Protein AF-A0ABD0MRU4-F1 (afdb_monomer)

Secondary structure (DSSP, 8-state):
---TT--S-S----S-TTHHHHS--HHHHTT-S-EEEESS-GGG-SSHHHHHHHTSGGGEEEE-HHHIIIIIHHHHHHHHHHHHHH--STT-EEEEEEEE--SEEETTTEEE-SEEEEEEEEE-TTSPEEE-

Foldseek 3Di:
DPPVPPDPDLPDPPDDPCVVQVFPDPVLCVVQQFDFQFQPDLLPDPDPVSSSVSPHRVGTATHHPCCRVPVVVVVSVVVSVCCVVFAPDPPFKDKGKDFAFDDDGRVVRGTHGPDIDMKMWGAGPVRDIDID

Organism: Cirrhinus mrigala (NCBI:txid683832)

Sequence (132 aa):
LDDNNGSPSMKFETDVKILGNCQALNEDYVKSDHDKGHLEPVFQANSQGCANATFTLTNAAPQNPSFNRGKWRDLEKEIADKLSDQCKLPNKAYIVTGVVPGTKNLNNRVNVPSHFWTAYCCLDNSNNFLFS

Structure (mmCIF, N/CA/C/O backbone):
data_AF-A0ABD0MRU4-F1
#
_entry.id   AF-A0ABD0MRU4-F1
#
loop_
_atom_site.group_PDB
_atom_site.id
_atom_site.type_symbol
_atom_site.label_atom_id
_atom_site.label_alt_id
_atom_site.label_comp_id
_atom_site.label_asym_id
_atom_site.label_entity_id
_atom_site.label_seq_id
_atom_site.pdbx_PDB_ins_code
_atom_site.Cartn_x
_atom_site.Cartn_y
_atom_site.Cartn_z
_atom_site.occupancy
_atom_site.B_iso_or_equiv
_atom_site.auth_seq_id
_atom_site.auth_comp_id
_atom_site.auth_asym_id
_atom_site.auth_atom_id
_atom_site.pdbx_PDB_model_num
ATOM 1 N N . LEU A 1 1 ? 15.761 1.378 2.700 1.00 37.12 1 LEU A N 1
ATOM 2 C CA . LEU A 1 1 ? 14.681 2.021 1.918 1.00 37.12 1 LEU A CA 1
ATOM 3 C C . LEU A 1 1 ? 13.339 1.691 2.553 1.00 37.12 1 LEU A C 1
ATOM 5 O O . LEU A 1 1 ? 12.585 2.619 2.790 1.00 37.12 1 LEU A O 1
ATOM 9 N N . ASP A 1 2 ? 13.159 0.455 3.029 1.00 32.94 2 ASP A N 1
ATOM 10 C CA . ASP A 1 2 ? 12.314 0.162 4.198 1.00 32.94 2 ASP A CA 1
ATOM 11 C C . ASP A 1 2 ? 13.042 0.593 5.476 1.00 32.94 2 ASP A C 1
ATOM 13 O O . ASP A 1 2 ? 13.646 -0.212 6.188 1.00 32.94 2 ASP A O 1
ATOM 17 N N . ASP A 1 3 ? 13.111 1.898 5.717 1.00 35.66 3 ASP A N 1
ATOM 18 C CA . ASP A 1 3 ? 13.499 2.371 7.038 1.00 35.66 3 ASP A CA 1
ATOM 19 C C . ASP A 1 3 ? 12.294 2.209 7.971 1.00 35.66 3 ASP A C 1
ATOM 21 O O . ASP A 1 3 ? 11.371 3.020 7.963 1.00 35.66 3 ASP A O 1
ATOM 25 N N . ASN A 1 4 ? 12.302 1.154 8.790 1.00 39.78 4 ASN A N 1
ATOM 26 C CA . ASN A 1 4 ? 11.334 0.984 9.882 1.00 39.78 4 ASN A CA 1
ATOM 27 C C . ASN A 1 4 ? 11.425 2.114 10.934 1.00 39.78 4 ASN A C 1
ATOM 29 O O . ASN A 1 4 ? 10.573 2.188 11.816 1.00 39.78 4 ASN A O 1
ATOM 33 N N . ASN A 1 5 ? 12.449 2.972 10.845 1.00 38.12 5 ASN A N 1
ATOM 34 C CA . ASN A 1 5 ? 12.673 4.184 11.630 1.00 38.12 5 ASN A CA 1
ATOM 35 C C . ASN A 1 5 ? 12.609 5.468 10.779 1.00 38.12 5 ASN A C 1
ATOM 37 O O . ASN A 1 5 ? 13.058 6.523 11.241 1.00 38.12 5 ASN A O 1
ATOM 41 N N . GLY A 1 6 ? 12.027 5.410 9.572 1.00 38.84 6 GLY A N 1
ATOM 42 C CA . GLY A 1 6 ? 11.770 6.595 8.759 1.00 38.84 6 GLY A CA 1
ATOM 43 C C . GLY A 1 6 ? 11.000 7.613 9.598 1.00 38.84 6 GLY A C 1
ATOM 44 O O . GLY A 1 6 ? 9.939 7.290 10.124 1.00 38.84 6 GLY A O 1
ATOM 45 N N . SER A 1 7 ? 11.615 8.787 9.790 1.00 34.97 7 SER A N 1
ATOM 46 C CA . SER A 1 7 ? 11.259 9.880 10.712 1.00 34.97 7 SER A CA 1
ATOM 47 C C . SER A 1 7 ? 9.790 9.900 11.203 1.00 34.97 7 SER A C 1
ATOM 49 O O . SER A 1 7 ? 8.891 9.808 10.370 1.00 34.97 7 SER A O 1
ATOM 51 N N . PRO A 1 8 ? 9.505 10.160 12.504 1.00 41.47 8 PRO A N 1
ATOM 52 C CA . PRO A 1 8 ? 8.169 10.080 13.133 1.00 41.47 8 PRO A CA 1
ATOM 53 C C . PRO A 1 8 ? 7.050 10.962 12.555 1.00 41.47 8 PRO A C 1
ATOM 55 O O . PRO A 1 8 ? 5.969 11.043 13.134 1.00 41.47 8 PRO A O 1
ATOM 58 N N . SER A 1 9 ? 7.283 11.674 11.463 1.00 40.81 9 SER A N 1
ATOM 59 C CA . SER A 1 9 ? 6.370 12.664 10.924 1.00 40.81 9 SER A CA 1
ATOM 60 C C . SER A 1 9 ? 6.079 12.382 9.457 1.00 40.81 9 SER A C 1
ATOM 62 O O . SER A 1 9 ? 6.572 13.051 8.550 1.00 40.81 9 SER A O 1
ATOM 64 N N . MET A 1 10 ? 5.121 11.479 9.232 1.00 46.22 10 MET A N 1
ATOM 65 C CA . MET A 1 10 ? 4.090 11.808 8.247 1.00 46.22 10 MET A CA 1
ATOM 66 C C . MET A 1 10 ? 3.620 13.222 8.607 1.00 46.22 10 MET A C 1
ATOM 68 O O . MET A 1 10 ? 3.154 13.410 9.732 1.00 46.22 10 MET A O 1
ATOM 72 N N . LYS A 1 11 ? 3.938 14.211 7.756 1.00 40.47 11 LYS A N 1
ATOM 73 C CA . LYS A 1 11 ? 3.944 15.649 8.091 1.00 40.47 11 LYS A CA 1
ATOM 74 C C . LYS A 1 11 ? 2.825 16.031 9.063 1.00 40.47 11 LYS A C 1
ATOM 76 O O . LYS A 1 11 ? 1.665 15.713 8.821 1.00 40.47 11 LYS A O 1
ATOM 81 N N . PHE A 1 12 ? 3.177 16.765 10.121 1.00 42.31 12 PHE A N 1
ATOM 82 C CA . PHE A 1 12 ? 2.177 17.427 10.950 1.00 42.31 12 PHE A CA 1
ATOM 83 C C . P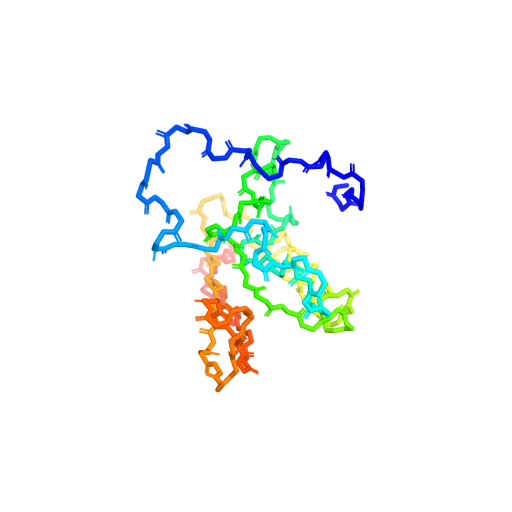HE A 1 12 ? 1.350 18.368 10.075 1.00 42.31 12 PHE A C 1
ATOM 85 O O . PHE A 1 12 ? 1.883 19.223 9.368 1.00 42.31 12 PHE A O 1
ATOM 92 N N . GLU A 1 13 ? 0.041 18.174 10.120 1.00 52.16 13 GLU A N 1
ATOM 93 C CA . GLU A 1 13 ? -0.948 18.906 9.345 1.00 52.16 13 GLU A CA 1
ATOM 94 C C . GLU A 1 13 ? -1.256 20.252 10.016 1.00 52.16 13 GLU A C 1
ATOM 96 O O . GLU A 1 13 ? -2.363 20.502 10.479 1.00 52.16 13 GLU A O 1
ATOM 101 N N . THR A 1 14 ? -0.259 21.130 10.146 1.00 44.44 14 THR A N 1
ATOM 102 C CA . THR A 1 14 ? -0.488 22.451 10.758 1.00 44.44 14 THR A CA 1
ATOM 103 C C . THR A 1 14 ? -1.141 23.450 9.803 1.00 44.44 14 THR A C 1
ATOM 105 O O . THR A 1 14 ? -1.666 24.459 10.266 1.00 44.44 14 THR A O 1
ATOM 108 N N . ASP A 1 15 ? -1.190 23.160 8.497 1.00 46.84 15 ASP A N 1
ATOM 109 C CA . ASP A 1 15 ? -1.469 24.196 7.492 1.00 46.84 15 ASP A CA 1
ATOM 110 C C . ASP A 1 15 ? -2.796 24.050 6.731 1.00 46.84 15 ASP A C 1
ATOM 112 O O . ASP A 1 15 ? -3.097 24.888 5.882 1.00 46.84 15 ASP A O 1
ATOM 116 N N . VAL A 1 16 ? -3.655 23.066 7.038 1.00 48.31 16 VAL A N 1
ATOM 117 C CA . VAL A 1 16 ? -4.982 22.991 6.395 1.00 48.31 16 VAL A CA 1
ATOM 118 C C . VAL A 1 16 ? -6.076 22.562 7.374 1.00 48.31 16 VAL A C 1
ATOM 120 O O . VAL A 1 16 ? -6.299 21.383 7.619 1.00 48.31 16 VAL A O 1
ATOM 123 N N . LYS A 1 17 ? -6.843 23.540 7.871 1.00 50.56 17 LYS A N 1
ATOM 124 C CA . LYS A 1 17 ? -7.958 23.362 8.830 1.00 50.56 17 LYS A CA 1
ATOM 125 C C . LYS A 1 17 ? -9.045 22.346 8.430 1.00 50.56 17 LYS A C 1
ATOM 127 O O . LYS A 1 17 ? -9.866 22.002 9.272 1.00 50.56 17 LYS A O 1
ATOM 132 N N . ILE A 1 18 ? -9.110 21.928 7.165 1.00 59.53 18 ILE A N 1
ATOM 133 C CA . ILE A 1 18 ? -10.190 21.085 6.618 1.00 59.53 18 ILE A CA 1
ATOM 134 C C . ILE A 1 18 ? -9.716 19.658 6.319 1.00 59.53 18 ILE A C 1
ATOM 136 O O . ILE A 1 18 ? -10.552 18.760 6.234 1.00 59.53 18 ILE A O 1
ATOM 140 N N . LEU A 1 19 ? -8.405 19.427 6.182 1.00 58.50 19 LEU A N 1
ATOM 141 C CA . LEU A 1 19 ? -7.891 18.163 5.660 1.00 58.50 19 LEU A CA 1
ATOM 142 C C . LEU A 1 19 ? -8.335 16.970 6.504 1.00 58.50 19 LEU A C 1
ATOM 144 O O . LEU A 1 19 ? -8.946 16.059 5.950 1.00 58.50 19 LEU A O 1
ATOM 148 N N . GLY A 1 20 ? -8.172 17.031 7.826 1.00 63.94 20 GLY A N 1
ATOM 149 C CA . GLY A 1 20 ? -8.629 15.970 8.715 1.00 63.94 20 GLY A CA 1
ATOM 150 C C . GLY A 1 20 ? -10.061 15.492 8.456 1.00 63.94 20 GLY A C 1
ATOM 151 O O . GLY A 1 20 ? -10.303 14.301 8.516 1.00 63.94 20 GLY A O 1
ATOM 152 N N . ASN A 1 21 ? -11.029 16.338 8.089 1.00 70.81 21 ASN A N 1
ATOM 153 C CA . ASN A 1 21 ? -12.407 15.868 7.853 1.00 70.81 21 ASN A CA 1
ATOM 154 C C . ASN A 1 21 ? -12.562 14.958 6.624 1.00 70.81 21 ASN A C 1
ATOM 156 O O . ASN A 1 21 ? -13.511 14.179 6.570 1.00 70.81 21 ASN A O 1
ATOM 160 N N . CYS A 1 22 ? -11.659 15.071 5.652 1.00 80.75 22 CYS A N 1
ATOM 161 C CA . CYS A 1 22 ? -11.724 14.355 4.380 1.00 80.75 22 CYS A CA 1
ATOM 162 C C . CYS A 1 22 ? -10.574 13.353 4.197 1.00 80.75 22 CYS A C 1
ATOM 164 O O . CYS A 1 22 ? -10.525 12.687 3.165 1.00 80.75 22 CYS A O 1
ATOM 166 N N . GLN A 1 23 ? -9.655 13.242 5.162 1.00 84.44 23 GLN A N 1
ATOM 167 C CA . GLN A 1 23 ? -8.551 12.288 5.126 1.00 84.44 23 GLN A CA 1
ATOM 168 C C . GLN A 1 23 ? -8.215 11.720 6.504 1.00 84.44 23 GLN A C 1
ATOM 170 O O . GLN A 1 23 ? -8.614 12.256 7.535 1.00 84.44 23 GLN A O 1
ATOM 175 N N . ALA A 1 24 ? -7.453 10.629 6.518 1.00 87.75 24 ALA A N 1
ATOM 176 C CA . ALA A 1 24 ? -6.969 10.047 7.757 1.00 87.75 24 ALA A CA 1
ATOM 177 C C . ALA A 1 24 ? -5.881 10.913 8.406 1.00 87.75 24 ALA A C 1
ATOM 179 O O . ALA A 1 24 ? -5.038 11.491 7.718 1.00 87.75 24 ALA A O 1
ATOM 180 N N . LEU A 1 25 ? -5.858 10.918 9.737 1.00 87.06 25 LEU A N 1
ATOM 181 C CA . LEU A 1 25 ? -4.818 11.537 10.554 1.00 87.06 25 LEU A CA 1
ATOM 182 C C . LEU A 1 25 ? -3.992 10.489 11.303 1.00 87.06 25 LEU A C 1
ATOM 184 O O . LEU A 1 25 ? -4.379 9.326 11.423 1.00 87.06 25 LEU A O 1
ATOM 188 N N . ASN A 1 26 ? -2.838 10.890 11.840 1.00 84.88 26 ASN A N 1
ATOM 189 C CA . ASN A 1 26 ? -2.003 9.984 12.635 1.00 84.88 26 ASN A CA 1
ATOM 190 C C . ASN A 1 26 ? -2.760 9.450 13.856 1.00 84.88 26 ASN A C 1
ATOM 192 O O . ASN A 1 26 ? -2.635 8.274 14.198 1.00 84.88 26 ASN A O 1
ATOM 196 N N . GLU A 1 27 ? -3.566 10.308 14.475 1.00 85.69 27 GLU A N 1
ATOM 197 C CA . GLU A 1 27 ? -4.392 10.023 15.642 1.00 85.69 27 GLU A CA 1
ATOM 198 C C . GLU A 1 27 ? -5.421 8.919 15.364 1.00 85.69 27 GLU A C 1
ATOM 200 O O . GLU A 1 27 ? -5.749 8.155 16.271 1.00 85.69 27 GLU A O 1
ATOM 205 N N . ASP A 1 28 ? -5.870 8.763 14.113 1.00 87.94 28 ASP A N 1
ATOM 206 C CA 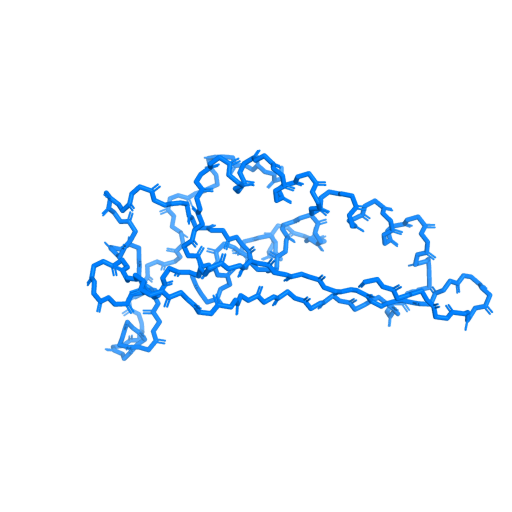. ASP A 1 28 ? -6.807 7.705 13.718 1.00 87.94 28 ASP A CA 1
ATOM 207 C C . ASP A 1 28 ? -6.180 6.302 13.800 1.00 87.94 28 ASP A C 1
ATOM 209 O O . ASP A 1 28 ? -6.889 5.314 13.987 1.00 87.94 28 ASP A O 1
ATOM 213 N N . TYR A 1 29 ? -4.850 6.209 13.712 1.00 90.31 29 TYR A N 1
ATOM 214 C CA . TYR A 1 29 ? -4.104 4.948 1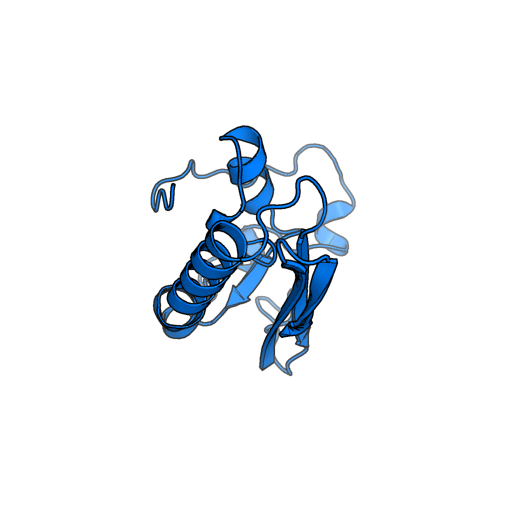3.768 1.00 90.31 29 TYR A CA 1
ATOM 215 C C . TYR A 1 29 ? -3.540 4.635 15.159 1.00 90.31 29 TYR A C 1
ATOM 217 O O . TYR A 1 29 ? -3.105 3.506 15.412 1.00 90.31 29 TYR A O 1
ATOM 225 N N . VAL A 1 30 ? -3.529 5.601 16.082 1.00 87.31 30 VAL A N 1
ATOM 226 C CA . VAL A 1 30 ? -3.002 5.395 17.438 1.00 87.31 30 VAL A CA 1
ATOM 227 C C . VAL A 1 30 ? -3.820 4.310 18.145 1.00 87.31 30 VAL A C 1
ATOM 229 O O . VAL A 1 30 ? -5.032 4.432 18.287 1.00 87.31 30 VAL A O 1
ATOM 232 N N . LYS A 1 31 ? -3.143 3.248 18.610 1.00 88.44 31 LYS A N 1
ATOM 233 C CA . LYS A 1 31 ? -3.748 2.069 19.272 1.00 88.44 31 LYS A CA 1
ATOM 234 C C . LYS A 1 31 ? -4.759 1.294 18.408 1.00 88.44 31 LYS A C 1
ATOM 236 O O . LYS A 1 31 ? -5.527 0.505 18.946 1.00 88.44 31 LYS A O 1
ATOM 241 N N . SER A 1 32 ? -4.740 1.488 17.090 1.00 87.62 32 SER A N 1
ATOM 242 C CA . SER A 1 32 ? -5.718 0.908 16.162 1.00 87.62 32 SER A CA 1
ATOM 243 C C . SER A 1 32 ? -5.482 -0.551 15.781 1.00 87.62 32 SER A C 1
ATOM 245 O O . SER A 1 32 ? -6.265 -1.058 15.000 1.00 87.62 32 SER A O 1
ATOM 247 N N . ASP A 1 33 ? -4.399 -1.177 16.256 1.00 93.25 33 ASP A N 1
ATOM 248 C CA . ASP A 1 33 ? -3.883 -2.496 15.837 1.00 93.25 33 ASP A CA 1
ATOM 249 C C . ASP A 1 33 ? -3.581 -2.679 14.331 1.00 93.25 33 ASP A C 1
ATOM 251 O O . ASP A 1 33 ? -3.148 -3.756 13.919 1.00 93.25 33 ASP A O 1
ATOM 255 N N . HIS A 1 34 ? -3.694 -1.610 13.534 1.00 94.88 34 HIS A N 1
ATOM 256 C CA . HIS A 1 34 ? -3.422 -1.596 12.098 1.00 94.88 34 HIS A CA 1
ATOM 257 C C . HIS A 1 34 ? -2.145 -0.823 11.757 1.00 94.88 34 HIS A C 1
ATOM 259 O O . HIS A 1 34 ? -1.819 0.201 12.364 1.00 94.88 34 HIS A O 1
ATOM 265 N N . ASP A 1 35 ? -1.456 -1.298 10.723 1.00 94.19 35 ASP A N 1
ATOM 266 C CA . ASP A 1 35 ? -0.394 -0.551 10.062 1.00 94.19 35 ASP A CA 1
ATOM 267 C C . ASP A 1 35 ? -0.982 0.446 9.050 1.00 94.19 35 ASP A C 1
ATOM 269 O O . ASP A 1 35 ? -2.117 0.311 8.581 1.00 94.19 35 ASP A O 1
ATOM 273 N N . LYS A 1 36 ? -0.166 1.435 8.679 1.00 92.25 36 LYS A N 1
ATOM 274 C CA . LYS A 1 36 ? -0.411 2.356 7.563 1.00 92.25 36 LYS A CA 1
ATOM 275 C C . LYS A 1 36 ? 0.086 1.689 6.277 1.00 92.25 36 LYS A C 1
ATOM 277 O O . LYS A 1 36 ? 1.217 1.926 5.868 1.00 92.25 36 LYS A O 1
ATOM 282 N N . GLY A 1 37 ? -0.717 0.796 5.702 1.00 91.75 37 GLY A N 1
ATOM 283 C CA . GLY A 1 37 ? -0.342 0.063 4.490 1.00 91.75 37 GLY A CA 1
ATOM 284 C C . GLY A 1 37 ? -0.302 0.998 3.285 1.00 91.75 37 GLY A C 1
ATOM 285 O O . GLY A 1 37 ? -1.311 1.640 2.988 1.00 91.75 37 GLY A O 1
ATOM 286 N N . HIS A 1 38 ? 0.850 1.098 2.620 1.00 89.44 38 HIS A N 1
ATOM 287 C CA . HIS A 1 38 ? 1.044 1.998 1.482 1.00 89.44 38 HIS A CA 1
ATOM 288 C C . HIS A 1 38 ? 0.281 1.518 0.237 1.00 89.44 38 HIS A C 1
ATOM 290 O O . HIS A 1 38 ? 0.164 0.318 -0.008 1.00 89.44 38 HIS A O 1
ATOM 296 N N . LEU A 1 39 ? -0.232 2.468 -0.551 1.00 88.75 39 LEU A N 1
ATOM 297 C CA . LEU A 1 39 ? -0.854 2.206 -1.852 1.00 88.75 39 LEU A CA 1
ATOM 298 C C . LEU A 1 39 ? 0.176 2.325 -2.981 1.00 88.75 39 LEU A C 1
ATOM 300 O O . LEU A 1 39 ? 0.341 1.388 -3.756 1.00 88.75 39 LEU A O 1
ATOM 304 N N . GLU A 1 40 ? 0.907 3.437 -3.046 1.00 85.31 40 GLU A N 1
ATOM 305 C CA . GLU A 1 40 ? 2.121 3.538 -3.863 1.00 85.31 40 GLU A CA 1
ATOM 306 C C . GLU A 1 40 ? 3.292 2.873 -3.117 1.00 85.31 40 GLU A C 1
ATOM 308 O O . GLU A 1 40 ? 3.689 3.387 -2.061 1.00 85.31 40 GLU A O 1
ATOM 313 N N . PRO A 1 41 ? 3.850 1.756 -3.624 1.00 75.31 41 PRO A N 1
ATOM 314 C CA . PRO A 1 41 ? 4.905 1.023 -2.936 1.00 75.31 41 PRO A CA 1
ATOM 315 C C . PRO A 1 41 ? 6.214 1.810 -2.895 1.00 75.31 41 PRO A C 1
ATOM 317 O O . PRO A 1 41 ? 6.681 2.331 -3.909 1.00 75.31 41 PRO A O 1
ATOM 320 N N . VAL A 1 42 ? 6.897 1.802 -1.748 1.00 76.06 42 VAL A N 1
ATOM 321 C CA . VAL A 1 42 ? 8.202 2.476 -1.597 1.00 76.06 42 VAL A CA 1
ATOM 322 C C . VAL A 1 42 ? 9.275 1.907 -2.537 1.00 76.06 42 VAL A C 1
ATOM 324 O O . VAL A 1 42 ? 10.188 2.625 -2.936 1.00 76.06 42 VAL A O 1
ATOM 327 N N . PHE A 1 43 ? 9.149 0.640 -2.949 1.00 78.50 43 PHE A N 1
ATOM 328 C CA . PHE A 1 43 ? 10.070 -0.006 -3.890 1.00 78.50 43 PHE A CA 1
ATOM 329 C C . PHE A 1 43 ? 10.088 0.645 -5.283 1.00 78.50 43 PHE A C 1
ATOM 331 O O . PHE A 1 43 ? 11.056 0.454 -6.014 1.00 78.50 43 PHE A O 1
ATOM 338 N N . GLN A 1 44 ? 9.071 1.440 -5.634 1.00 77.75 44 GLN A N 1
ATOM 339 C CA . GLN A 1 44 ? 9.027 2.207 -6.886 1.00 77.75 44 GLN A CA 1
ATOM 340 C C . GLN A 1 44 ? 9.672 3.601 -6.763 1.00 77.75 44 GLN A C 1
ATOM 342 O O . GLN A 1 44 ? 9.825 4.318 -7.755 1.00 77.75 44 GLN A O 1
ATOM 347 N N . ALA A 1 45 ? 10.078 4.017 -5.559 1.00 80.56 45 ALA A N 1
ATOM 348 C CA . ALA A 1 45 ? 10.664 5.331 -5.342 1.00 80.56 45 ALA A CA 1
ATOM 349 C C . ALA A 1 45 ? 12.086 5.429 -5.918 1.00 80.56 45 ALA A C 1
ATOM 351 O O . ALA A 1 45 ? 13.016 4.758 -5.477 1.00 80.56 45 ALA A O 1
ATOM 352 N N . ASN A 1 46 ? 12.283 6.359 -6.854 1.00 81.50 46 ASN A N 1
ATOM 353 C CA . ASN A 1 46 ? 13.578 6.609 -7.501 1.00 81.50 46 ASN A CA 1
ATOM 354 C C . ASN A 1 46 ? 14.481 7.611 -6.750 1.00 81.50 46 ASN A C 1
ATOM 356 O O . ASN A 1 46 ? 15.589 7.914 -7.190 1.00 81.50 46 ASN A O 1
ATOM 360 N N . SER A 1 47 ? 13.998 8.173 -5.641 1.00 81.50 47 SER A N 1
ATOM 361 C CA . SER A 1 47 ? 14.709 9.155 -4.824 1.00 81.50 47 SER A CA 1
ATOM 362 C C . SER A 1 47 ? 14.158 9.166 -3.400 1.00 81.50 47 SER A C 1
ATOM 364 O O . SER A 1 47 ? 13.026 8.746 -3.159 1.00 81.50 47 SER A O 1
ATOM 366 N N . GLN A 1 48 ? 14.918 9.724 -2.453 1.00 78.19 48 GLN A N 1
ATOM 367 C CA . GLN A 1 48 ? 14.435 9.898 -1.079 1.00 78.19 48 GLN A CA 1
ATOM 368 C C . GLN A 1 48 ? 13.198 10.807 -1.010 1.00 78.19 48 GLN A C 1
ATOM 370 O O . GLN A 1 48 ? 12.327 10.592 -0.175 1.00 78.19 48 GLN A O 1
ATOM 375 N N . GLY A 1 49 ? 13.094 11.807 -1.892 1.00 77.44 49 GLY A N 1
ATOM 376 C CA . GLY A 1 49 ? 11.913 12.669 -1.975 1.00 77.44 49 GLY A CA 1
ATOM 377 C C . GLY A 1 49 ? 10.663 11.895 -2.396 1.00 77.44 49 GLY A C 1
ATOM 378 O O . GLY A 1 49 ? 9.614 12.055 -1.777 1.00 77.44 49 GLY A O 1
ATOM 379 N N . CYS A 1 50 ? 10.795 11.012 -3.391 1.00 79.19 50 CYS A N 1
ATOM 380 C CA . CYS A 1 50 ? 9.719 10.115 -3.813 1.00 79.19 50 CYS A CA 1
ATOM 381 C C . CYS A 1 50 ? 9.350 9.123 -2.710 1.00 79.19 50 CYS A C 1
ATOM 383 O O . CYS A 1 50 ? 8.169 8.966 -2.428 1.00 79.19 50 CYS A O 1
ATOM 385 N N . ALA A 1 51 ? 10.339 8.535 -2.029 1.00 81.00 51 ALA A N 1
ATOM 386 C CA . ALA A 1 51 ? 10.087 7.641 -0.903 1.00 81.00 51 ALA A CA 1
ATOM 387 C C . ALA A 1 51 ? 9.324 8.376 0.205 1.00 81.00 51 ALA A C 1
ATOM 389 O O . ALA A 1 51 ? 8.275 7.927 0.634 1.00 81.00 51 ALA A O 1
ATOM 390 N N . ASN A 1 52 ? 9.766 9.571 0.604 1.00 78.62 52 ASN A N 1
ATOM 391 C CA . ASN A 1 52 ? 9.077 10.371 1.621 1.00 78.62 52 ASN A CA 1
ATOM 392 C C . ASN A 1 52 ? 7.615 10.684 1.251 1.00 78.62 52 ASN A C 1
ATOM 394 O O . ASN A 1 52 ? 6.774 10.784 2.142 1.00 78.62 52 ASN A O 1
ATOM 398 N N . ALA A 1 53 ? 7.301 10.837 -0.039 1.00 78.69 53 ALA A N 1
ATOM 399 C CA . ALA A 1 53 ? 5.936 11.074 -0.500 1.00 78.69 53 ALA A CA 1
ATOM 400 C C . ALA A 1 53 ? 5.021 9.844 -0.333 1.00 78.69 53 ALA A C 1
ATOM 402 O O . ALA A 1 53 ? 3.822 10.021 -0.094 1.00 78.69 53 ALA A O 1
ATOM 403 N N . THR A 1 54 ? 5.562 8.617 -0.390 1.00 82.44 54 THR A N 1
ATOM 404 C CA . THR A 1 54 ? 4.764 7.394 -0.188 1.00 82.44 54 THR A CA 1
ATOM 405 C C . THR A 1 54 ? 4.305 7.235 1.261 1.00 82.44 54 THR A C 1
ATOM 407 O O . THR A 1 54 ? 3.260 6.638 1.502 1.00 82.44 54 THR A O 1
ATOM 410 N N . PHE A 1 55 ? 5.010 7.844 2.219 1.00 82.00 55 PHE A N 1
ATOM 411 C CA . PHE A 1 55 ? 4.647 7.870 3.642 1.00 82.00 55 PHE A CA 1
ATOM 412 C C . PHE A 1 55 ? 3.611 8.962 3.982 1.00 82.00 55 PHE A C 1
ATOM 414 O O . PHE A 1 55 ? 3.619 9.518 5.076 1.00 82.00 55 PHE A O 1
ATOM 421 N N . THR A 1 56 ? 2.731 9.342 3.055 1.00 84.31 56 THR A N 1
ATOM 422 C CA . THR A 1 56 ? 1.606 10.251 3.341 1.00 84.31 56 THR A CA 1
ATOM 423 C C . THR A 1 56 ? 0.333 9.449 3.610 1.00 84.31 56 THR A C 1
ATOM 425 O O . THR A 1 56 ? 0.122 8.400 3.010 1.00 84.31 56 THR A O 1
ATOM 428 N N . LEU A 1 57 ? -0.562 9.936 4.482 1.00 86.75 57 LEU A N 1
ATOM 429 C CA . LEU A 1 57 ? -1.836 9.244 4.761 1.00 86.75 57 LEU A CA 1
ATOM 430 C C . LEU A 1 57 ? -2.823 9.285 3.594 1.00 86.75 57 LEU A C 1
ATOM 432 O O . LEU A 1 57 ? -3.684 8.418 3.502 1.00 86.75 57 LEU A O 1
ATOM 436 N N . THR A 1 58 ? -2.653 10.221 2.660 1.00 87.44 58 THR A N 1
ATOM 437 C CA . THR A 1 58 ? -3.330 10.190 1.356 1.00 87.44 58 THR A CA 1
ATOM 438 C C . THR A 1 58 ? -2.930 8.987 0.501 1.00 87.44 58 THR A C 1
ATOM 440 O O . THR A 1 58 ? -3.652 8.642 -0.427 1.00 87.44 58 THR A O 1
ATOM 443 N N . ASN A 1 59 ? -1.788 8.361 0.801 1.00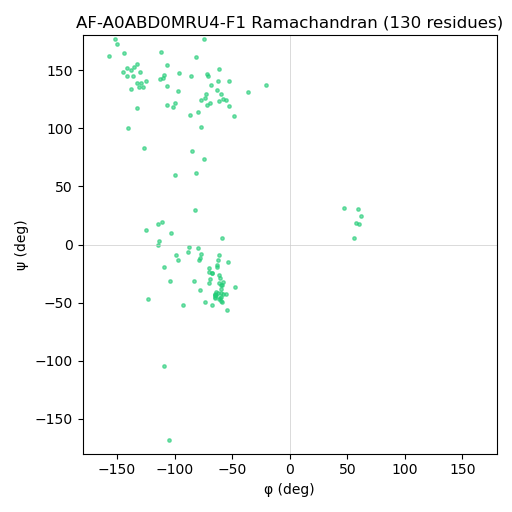 89.69 59 ASN A N 1
ATOM 444 C CA . ASN A 1 59 ? -1.249 7.188 0.120 1.00 89.69 59 ASN A CA 1
ATOM 445 C C . ASN A 1 59 ? -1.279 5.928 1.009 1.00 89.69 59 ASN A C 1
ATOM 447 O O . ASN A 1 59 ? -0.540 4.977 0.765 1.00 89.69 59 ASN A O 1
ATOM 451 N N . ALA A 1 60 ? -2.095 5.901 2.063 1.00 91.38 60 ALA A N 1
ATOM 452 C CA . ALA A 1 60 ? -2.144 4.762 2.971 1.00 91.38 60 ALA A CA 1
ATOM 453 C C . ALA A 1 60 ? -3.573 4.401 3.371 1.00 91.38 60 ALA A C 1
ATOM 455 O O . ALA A 1 60 ? -4.449 5.258 3.482 1.00 91.38 60 ALA A O 1
ATOM 456 N N . ALA A 1 61 ? -3.788 3.120 3.650 1.00 95.06 61 ALA A N 1
ATOM 457 C CA . ALA A 1 61 ? -5.027 2.616 4.223 1.00 95.06 61 ALA A CA 1
ATOM 458 C C . ALA A 1 61 ? -4.733 1.670 5.401 1.00 95.06 61 ALA A C 1
ATOM 460 O O . ALA A 1 61 ? -3.654 1.069 5.449 1.00 95.06 61 ALA A O 1
ATOM 461 N N . PRO A 1 62 ? -5.674 1.502 6.352 1.00 96.31 62 PRO A N 1
ATOM 462 C CA . PRO A 1 62 ? -5.518 0.547 7.440 1.00 96.31 62 PRO A CA 1
ATOM 463 C C . PRO A 1 62 ? -5.248 -0.853 6.911 1.00 96.31 62 PRO A C 1
ATOM 465 O O . PRO A 1 62 ? -6.029 -1.392 6.131 1.00 96.31 62 PRO A O 1
ATOM 468 N N . GLN A 1 63 ? -4.156 -1.462 7.350 1.00 96.00 63 GLN A N 1
ATOM 469 C CA . GLN A 1 63 ? -3.782 -2.790 6.894 1.00 96.00 63 GLN A CA 1
ATOM 470 C C . GLN A 1 63 ? -3.407 -3.670 8.079 1.00 96.00 63 GLN A C 1
ATOM 472 O O . GLN A 1 63 ? -2.751 -3.2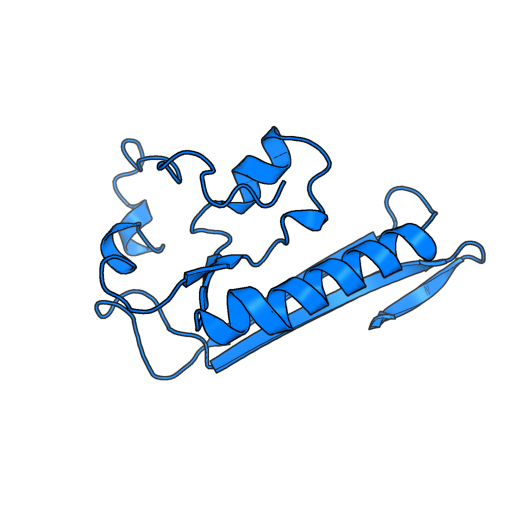29 9.023 1.00 96.00 63 GLN A O 1
ATOM 477 N N . ASN A 1 64 ? -3.835 -4.933 8.045 1.00 95.75 64 ASN A N 1
ATOM 478 C CA . ASN A 1 64 ? -3.459 -5.885 9.080 1.00 95.75 64 ASN A CA 1
ATOM 479 C C . ASN A 1 64 ? -1.919 -6.028 9.121 1.00 95.75 64 ASN A C 1
ATOM 481 O O . ASN A 1 64 ? -1.331 -6.313 8.072 1.00 95.75 64 ASN A O 1
ATOM 485 N N . PRO A 1 65 ? -1.261 -5.912 10.291 1.00 94.69 65 PRO A N 1
ATOM 486 C CA . PRO A 1 65 ? 0.202 -5.909 10.362 1.00 94.69 65 PRO A CA 1
ATOM 487 C C . PRO A 1 65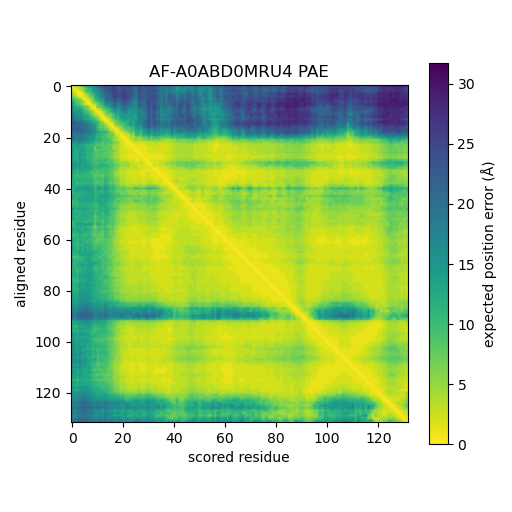 ? 0.870 -7.168 9.801 1.00 94.69 65 PRO A C 1
ATOM 489 O O . PRO A 1 65 ? 1.935 -7.085 9.192 1.00 94.69 65 PRO A O 1
ATOM 492 N N . SER A 1 66 ? 0.251 -8.342 9.970 1.00 95.75 66 SER A N 1
ATOM 493 C CA . SER A 1 66 ? 0.800 -9.597 9.436 1.00 95.75 66 SER A CA 1
ATOM 494 C C . SER A 1 66 ? 0.715 -9.669 7.908 1.00 95.75 66 SER A C 1
ATOM 496 O O . SER A 1 66 ? 1.612 -10.211 7.264 1.00 95.75 66 SER A O 1
ATOM 498 N N . PHE A 1 67 ? -0.331 -9.077 7.325 1.00 94.69 67 PHE A N 1
ATOM 499 C CA . PHE A 1 67 ? -0.496 -8.983 5.879 1.00 94.69 67 PHE A CA 1
ATOM 500 C C . PHE A 1 67 ? 0.466 -7.953 5.277 1.00 94.69 67 PHE A C 1
ATOM 502 O O . PHE A 1 67 ? 1.209 -8.304 4.362 1.00 94.69 67 PHE A O 1
ATOM 509 N N . ASN A 1 68 ? 0.512 -6.740 5.846 1.00 93.50 68 ASN A N 1
ATOM 510 C CA . ASN A 1 68 ? 1.382 -5.640 5.416 1.00 93.50 68 ASN A CA 1
ATOM 511 C C . ASN A 1 68 ? 2.858 -6.063 5.372 1.00 93.50 68 ASN A C 1
ATOM 513 O O . ASN A 1 68 ? 3.516 -6.035 4.338 1.00 93.50 68 ASN A O 1
ATOM 517 N N . ARG A 1 69 ? 3.369 -6.547 6.508 1.00 91.44 69 ARG A N 1
ATOM 518 C CA . ARG A 1 69 ? 4.797 -6.861 6.688 1.00 91.44 69 ARG A CA 1
ATOM 519 C C . ARG A 1 69 ? 5.214 -8.189 6.051 1.00 91.44 69 ARG A C 1
ATOM 521 O O . ARG A 1 69 ? 6.406 -8.496 6.015 1.00 91.44 69 ARG A O 1
ATOM 528 N N . GLY A 1 70 ? 4.240 -8.994 5.633 1.00 94.31 70 GLY A N 1
ATOM 529 C CA . GLY A 1 70 ? 4.432 -10.300 5.016 1.00 94.31 70 GLY A CA 1
ATOM 530 C C . GLY A 1 70 ? 4.071 -10.260 3.538 1.00 94.31 70 GLY A C 1
ATOM 531 O O . GLY A 1 70 ? 4.821 -9.738 2.719 1.00 94.31 70 GLY A O 1
ATOM 532 N N . LYS A 1 71 ? 2.905 -10.825 3.206 1.00 94.06 71 LYS A N 1
ATOM 533 C CA . LYS A 1 71 ? 2.484 -11.067 1.819 1.00 94.06 71 LYS A CA 1
ATOM 534 C C . LYS A 1 71 ? 2.393 -9.807 0.966 1.00 94.06 71 LYS A C 1
ATOM 536 O O . LYS A 1 71 ? 2.697 -9.890 -0.217 1.00 94.06 71 LYS A O 1
ATOM 541 N N . TRP A 1 72 ? 1.988 -8.677 1.543 1.00 92.19 72 TRP A N 1
ATOM 542 C CA . TRP A 1 72 ? 1.912 -7.421 0.803 1.00 92.19 72 TRP A CA 1
ATOM 543 C C . TRP A 1 72 ? 3.305 -6.918 0.415 1.00 92.19 72 TRP A C 1
ATOM 545 O O . TRP A 1 72 ? 3.573 -6.757 -0.769 1.00 92.19 72 TRP A O 1
ATOM 555 N N . ARG A 1 73 ? 4.231 -6.808 1.376 1.00 91.19 73 ARG A N 1
ATOM 556 C CA . ARG A 1 73 ? 5.634 -6.455 1.102 1.00 91.19 73 ARG A CA 1
ATOM 557 C C . ARG A 1 73 ? 6.293 -7.387 0.079 1.00 91.19 73 ARG A C 1
ATOM 559 O O . ARG A 1 73 ? 7.034 -6.931 -0.789 1.00 91.19 73 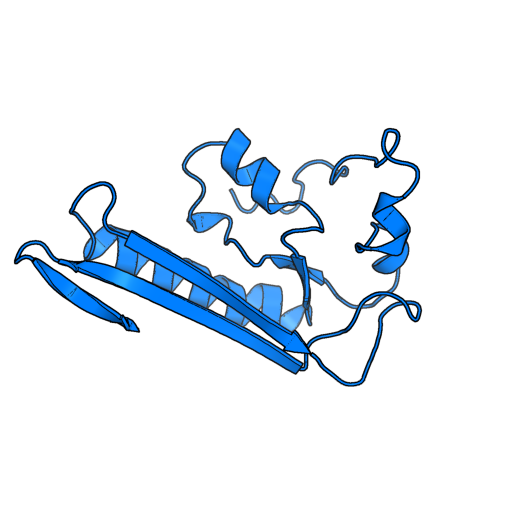ARG A O 1
ATOM 566 N N . ASP A 1 74 ? 6.050 -8.694 0.186 1.00 93.00 74 ASP A N 1
ATOM 567 C CA . ASP A 1 74 ? 6.608 -9.670 -0.756 1.00 93.00 74 ASP A CA 1
ATOM 568 C C . ASP A 1 74 ? 6.069 -9.440 -2.184 1.00 93.00 74 ASP A C 1
ATOM 570 O O . ASP A 1 74 ? 6.844 -9.475 -3.140 1.00 93.00 74 ASP A O 1
ATOM 574 N N . LEU A 1 75 ? 4.771 -9.135 -2.325 1.00 91.38 75 LEU A N 1
ATOM 575 C CA . LEU A 1 75 ? 4.142 -8.782 -3.603 1.00 91.38 75 LEU A CA 1
ATOM 576 C C . LEU A 1 75 ? 4.699 -7.471 -4.177 1.00 91.38 75 LEU A C 1
ATOM 578 O O . LEU A 1 75 ? 5.012 -7.413 -5.364 1.00 91.38 75 LEU A O 1
ATOM 582 N N . GLU A 1 76 ? 4.847 -6.431 -3.353 1.00 90.19 76 GLU A N 1
ATOM 583 C CA . GLU A 1 76 ? 5.410 -5.142 -3.778 1.00 90.19 76 GLU A CA 1
ATOM 584 C C . GLU A 1 76 ? 6.821 -5.311 -4.349 1.00 90.19 76 GLU A C 1
ATOM 586 O O . GLU A 1 76 ? 7.146 -4.748 -5.398 1.00 90.19 76 GLU A O 1
ATOM 591 N N . LYS A 1 77 ? 7.642 -6.134 -3.687 1.00 90.69 77 LYS A N 1
ATOM 592 C CA . LYS A 1 77 ? 8.982 -6.470 -4.162 1.00 90.69 77 LYS A CA 1
ATOM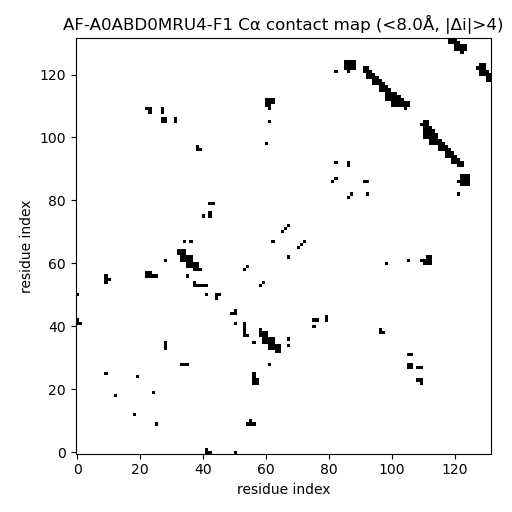 593 C C . LYS A 1 77 ? 8.943 -7.259 -5.471 1.00 90.69 77 LYS A C 1
ATOM 595 O O . LYS A 1 77 ? 9.670 -6.918 -6.397 1.00 90.69 77 LYS A O 1
ATOM 600 N N . GLU A 1 78 ? 8.088 -8.276 -5.572 1.00 91.38 78 GLU A N 1
ATOM 601 C CA . GLU A 1 78 ? 7.959 -9.083 -6.792 1.00 91.38 78 GLU A CA 1
ATOM 602 C C . GLU A 1 78 ? 7.550 -8.230 -8.003 1.00 91.38 78 GLU A C 1
ATOM 604 O O . GLU A 1 78 ? 8.094 -8.399 -9.094 1.00 91.38 78 GLU A O 1
ATOM 609 N N . ILE A 1 79 ? 6.616 -7.292 -7.820 1.00 89.62 79 ILE A N 1
ATOM 610 C CA . ILE A 1 79 ? 6.209 -6.357 -8.875 1.00 89.62 79 ILE A CA 1
ATOM 611 C C . ILE A 1 79 ? 7.370 -5.438 -9.251 1.00 89.62 79 ILE A C 1
ATOM 613 O O . ILE A 1 79 ? 7.612 -5.237 -10.438 1.00 89.62 79 ILE A O 1
ATOM 617 N N . ALA A 1 80 ? 8.118 -4.908 -8.280 1.00 88.38 80 ALA A N 1
ATOM 618 C CA . ALA A 1 80 ? 9.287 -4.077 -8.564 1.00 88.38 80 ALA A CA 1
ATOM 619 C C . ALA A 1 80 ? 10.353 -4.824 -9.379 1.00 88.38 80 ALA A C 1
ATOM 621 O O . ALA A 1 80 ? 10.821 -4.298 -10.391 1.00 88.38 80 ALA A O 1
ATOM 622 N N . ASP A 1 81 ? 10.663 -6.065 -8.998 1.00 89.62 81 ASP A N 1
ATOM 623 C CA . ASP A 1 81 ? 11.607 -6.920 -9.720 1.00 89.62 81 ASP A CA 1
ATOM 624 C C . ASP A 1 81 ? 11.102 -7.197 -11.152 1.00 89.62 81 ASP A C 1
ATOM 626 O O . ASP A 1 81 ? 11.828 -6.985 -12.124 1.00 89.62 81 ASP A O 1
ATOM 630 N N . LYS A 1 82 ? 9.820 -7.561 -11.316 1.00 88.31 82 LYS A N 1
ATOM 631 C CA . LYS A 1 82 ? 9.198 -7.784 -12.636 1.00 88.31 82 LYS A CA 1
ATOM 632 C C . LYS A 1 82 ? 9.226 -6.542 -13.520 1.00 88.31 82 LYS A C 1
ATOM 634 O O . LYS A 1 82 ? 9.563 -6.649 -14.699 1.00 88.31 82 LYS A O 1
ATOM 639 N N . LEU A 1 83 ? 8.877 -5.377 -12.977 1.00 87.38 83 LEU A N 1
ATOM 640 C CA . LEU A 1 83 ? 8.885 -4.126 -13.731 1.00 87.38 83 LEU A CA 1
ATOM 641 C C . LEU A 1 83 ? 10.313 -3.759 -14.161 1.00 87.38 83 LEU A C 1
ATOM 643 O O . LEU A 1 83 ? 10.526 -3.407 -15.319 1.00 87.38 83 LEU A O 1
ATOM 647 N N . SER A 1 84 ? 11.300 -3.919 -13.279 1.00 85.69 84 SER A N 1
ATOM 648 C CA . SER A 1 84 ? 12.714 -3.690 -13.602 1.00 85.69 84 SER A CA 1
ATOM 649 C C . SER A 1 84 ? 13.231 -4.642 -14.691 1.00 85.69 84 SER A C 1
ATOM 651 O O . SER A 1 84 ? 13.944 -4.228 -15.611 1.00 85.69 84 SER A O 1
ATOM 653 N N . ASP A 1 85 ? 12.855 -5.919 -14.624 1.00 86.12 85 ASP A N 1
ATOM 654 C CA . ASP A 1 85 ? 13.350 -6.945 -15.542 1.00 86.12 85 ASP A CA 1
ATOM 655 C C . ASP A 1 85 ? 12.672 -6.907 -16.914 1.00 86.12 85 ASP A C 1
ATOM 657 O O . ASP A 1 85 ? 13.326 -7.129 -17.941 1.00 86.12 85 ASP A O 1
ATOM 661 N N . GLN A 1 86 ? 11.364 -6.649 -16.947 1.00 84.12 86 GLN A N 1
ATOM 662 C CA . GLN A 1 86 ? 10.542 -6.823 -18.145 1.00 84.12 86 GLN A CA 1
ATOM 663 C C . GLN A 1 86 ? 10.201 -5.495 -18.830 1.00 84.12 86 GLN A C 1
ATOM 665 O O . GLN A 1 86 ? 10.118 -5.449 -20.057 1.00 84.12 86 GLN A O 1
ATOM 670 N N . CYS A 1 87 ? 10.078 -4.403 -18.075 1.00 84.88 87 CYS A N 1
ATOM 671 C CA . CYS A 1 87 ? 9.629 -3.104 -18.574 1.00 84.88 87 CYS A CA 1
ATOM 672 C C . CYS A 1 87 ? 10.810 -2.164 -18.839 1.00 84.88 87 CYS A C 1
ATOM 674 O O . CYS A 1 87 ? 10.919 -1.087 -18.254 1.00 84.88 87 CYS A O 1
ATOM 676 N N . LYS A 1 88 ? 11.729 -2.564 -19.728 1.00 78.31 88 LYS A N 1
ATOM 677 C CA . LYS A 1 88 ? 12.979 -1.808 -19.953 1.00 78.31 88 LYS A CA 1
ATOM 678 C C . LYS A 1 88 ? 12.800 -0.551 -20.805 1.00 78.31 88 LYS A C 1
ATOM 680 O O . LYS A 1 88 ? 13.741 0.231 -20.949 1.00 78.31 88 LYS A O 1
ATOM 685 N N . LEU A 1 89 ? 11.618 -0.357 -21.392 1.00 74.44 89 LEU A N 1
ATOM 686 C CA . LEU A 1 89 ? 11.315 0.846 -22.153 1.00 74.44 89 LEU A CA 1
ATOM 687 C C . LEU A 1 89 ? 11.019 2.015 -21.197 1.00 74.44 89 LEU A C 1
ATOM 689 O O . LEU A 1 89 ? 10.112 1.918 -20.366 1.00 74.44 89 LEU A O 1
ATOM 693 N N . PRO A 1 90 ? 11.743 3.143 -21.316 1.00 70.12 90 PRO A N 1
ATOM 694 C CA . PRO A 1 90 ? 11.551 4.280 -20.428 1.00 70.12 90 PRO A CA 1
ATOM 695 C C . PRO A 1 90 ? 10.133 4.849 -20.561 1.00 70.12 90 PRO A C 1
ATOM 697 O O . PRO A 1 90 ? 9.602 4.969 -21.666 1.00 70.12 90 PRO A O 1
ATOM 700 N N . ASN A 1 91 ? 9.541 5.254 -19.433 1.00 67.38 91 ASN A N 1
ATOM 701 C CA . ASN A 1 91 ? 8.216 5.889 -19.349 1.00 67.38 91 ASN A CA 1
ATOM 702 C C . ASN A 1 91 ? 7.058 5.042 -19.911 1.00 67.38 91 ASN A C 1
ATOM 704 O O . ASN A 1 91 ? 6.089 5.588 -20.445 1.00 67.38 91 ASN A O 1
ATOM 708 N N . LYS A 1 92 ? 7.162 3.712 -19.825 1.00 80.00 92 LYS A N 1
ATOM 709 C CA . LYS A 1 92 ? 6.138 2.780 -20.319 1.00 80.00 92 LYS A CA 1
ATOM 710 C C . LYS A 1 92 ? 5.635 1.795 -19.271 1.00 80.00 92 LYS A C 1
ATOM 712 O O . LYS A 1 92 ? 4.961 0.857 -19.664 1.00 80.00 92 LYS A O 1
ATOM 717 N N . ALA A 1 93 ? 5.929 1.997 -17.988 1.00 86.25 93 ALA A N 1
ATOM 718 C CA . ALA A 1 93 ? 5.356 1.215 -16.895 1.00 86.25 93 ALA A CA 1
ATOM 719 C C . ALA A 1 93 ? 4.322 2.046 -16.126 1.00 86.25 93 ALA A C 1
ATOM 721 O O . ALA A 1 93 ? 4.554 3.217 -15.827 1.00 86.25 93 ALA A O 1
ATOM 722 N N . TYR A 1 94 ? 3.193 1.424 -15.815 1.00 87.56 94 TYR A N 1
ATOM 723 C CA . TYR A 1 94 ? 2.087 1.990 -15.058 1.00 87.56 94 TYR A CA 1
ATOM 724 C C . TYR A 1 94 ? 1.700 0.999 -13.969 1.00 87.56 94 TYR A C 1
ATOM 726 O O . TYR A 1 94 ? 1.574 -0.193 -14.244 1.00 87.56 94 TYR A O 1
ATOM 734 N N . ILE A 1 95 ? 1.480 1.493 -12.757 1.00 89.69 95 ILE A N 1
ATOM 735 C CA . ILE A 1 95 ? 0.956 0.722 -11.633 1.00 89.69 95 ILE A CA 1
ATOM 736 C C . ILE A 1 95 ? -0.281 1.435 -11.095 1.00 89.69 95 ILE A C 1
ATOM 738 O O . ILE A 1 95 ? -0.342 2.665 -11.068 1.00 89.69 95 ILE A O 1
ATOM 742 N N . VAL A 1 96 ? -1.291 0.661 -10.719 1.00 91.88 96 VAL A N 1
ATOM 743 C CA . VAL A 1 96 ? -2.495 1.154 -10.058 1.00 91.88 96 VAL A CA 1
ATOM 744 C C . VAL A 1 96 ? -2.755 0.256 -8.866 1.00 91.88 96 VAL A C 1
ATOM 746 O O . VAL A 1 96 ? -3.024 -0.931 -9.024 1.00 91.88 96 VAL A O 1
ATOM 749 N N . THR A 1 97 ? -2.704 0.841 -7.678 1.00 93.69 97 THR A N 1
ATOM 750 C CA . THR A 1 97 ? -3.041 0.162 -6.429 1.00 93.69 97 THR A CA 1
ATOM 751 C C . THR A 1 97 ? -4.301 0.776 -5.849 1.00 93.69 97 THR A C 1
ATOM 753 O O . THR A 1 97 ? -4.507 1.989 -5.899 1.00 93.69 97 THR A O 1
ATOM 756 N N . GLY A 1 98 ? -5.149 -0.065 -5.273 1.00 95.38 98 GLY A N 1
ATOM 757 C CA . GLY A 1 98 ? -6.362 0.377 -4.619 1.00 95.38 98 GLY A CA 1
ATOM 758 C C . GLY A 1 98 ? -6.800 -0.559 -3.509 1.00 95.38 98 GLY A C 1
ATOM 759 O O . GLY A 1 98 ? -6.218 -1.614 -3.249 1.00 95.38 98 GLY A O 1
ATOM 760 N N . VAL A 1 99 ? -7.872 -0.144 -2.846 1.00 97.06 99 VAL A N 1
ATOM 761 C CA . VAL A 1 99 ? -8.481 -0.880 -1.744 1.00 97.06 99 VAL A CA 1
ATOM 762 C C . VAL A 1 99 ? -9.978 -1.011 -1.955 1.00 97.06 99 VAL A C 1
ATOM 764 O O . VAL A 1 99 ? -10.619 -0.136 -2.538 1.00 97.06 99 VAL A O 1
ATOM 767 N N . VAL A 1 100 ? -10.540 -2.116 -1.478 1.00 97.94 100 VAL A N 1
ATOM 768 C CA . VAL A 1 100 ? -11.987 -2.337 -1.458 1.00 97.94 100 VAL A CA 1
ATOM 769 C C . VAL A 1 100 ? -12.493 -2.019 -0.054 1.00 97.94 100 VAL A C 1
ATOM 771 O O . VAL A 1 100 ? -12.026 -2.660 0.895 1.00 97.94 100 VAL A O 1
ATOM 774 N N . PRO A 1 101 ? -13.443 -1.077 0.109 1.00 97.06 101 PRO A N 1
ATOM 775 C CA . PRO A 1 101 ? -13.977 -0.739 1.420 1.00 97.06 101 PRO A CA 1
ATOM 776 C C . PRO A 1 101 ? -14.468 -1.969 2.191 1.00 97.06 101 PRO A C 1
ATOM 778 O O . PRO A 1 101 ? -15.030 -2.907 1.621 1.00 97.06 101 PRO A O 1
ATOM 781 N N . GLY A 1 102 ? -14.217 -1.985 3.496 1.00 97.38 102 GLY A N 1
ATOM 782 C CA . GLY A 1 102 ? -14.733 -2.992 4.416 1.00 97.38 102 GLY A CA 1
ATOM 783 C C . GLY A 1 102 ? -15.876 -2.456 5.275 1.00 97.38 102 GLY A C 1
ATOM 784 O O . GLY A 1 102 ? -16.421 -1.379 5.035 1.00 97.38 102 GLY A O 1
ATOM 785 N N . THR A 1 103 ? -16.240 -3.219 6.304 1.00 97.12 103 THR A N 1
ATOM 786 C CA . THR A 1 103 ? -17.374 -2.912 7.195 1.00 97.12 103 THR A CA 1
ATOM 787 C C . THR A 1 103 ? -16.971 -2.255 8.514 1.00 97.12 103 THR A C 1
ATOM 789 O O . THR A 1 103 ? -17.839 -1.826 9.272 1.00 97.12 103 THR A O 1
ATOM 792 N N . LYS A 1 104 ? -15.670 -2.190 8.816 1.00 96.44 104 LYS A N 1
ATOM 793 C CA . LYS A 1 104 ? -15.129 -1.614 10.054 1.00 96.44 104 LYS A CA 1
ATOM 794 C C . LYS A 1 104 ? -14.472 -0.272 9.767 1.00 96.44 104 LYS A C 1
ATOM 796 O O . LYS A 1 104 ? -13.977 -0.052 8.667 1.00 96.44 104 LYS A O 1
ATOM 801 N N . ASN A 1 105 ? -14.409 0.581 10.783 1.00 95.69 105 ASN A N 1
ATOM 802 C CA . ASN A 1 105 ? -13.695 1.851 10.725 1.00 95.69 105 ASN A CA 1
ATOM 803 C C . ASN A 1 105 ? -12.762 1.979 11.936 1.00 95.69 105 ASN A C 1
ATOM 805 O O . ASN A 1 105 ? -13.167 1.667 13.057 1.00 95.69 105 ASN A O 1
ATOM 809 N N . LEU A 1 106 ? -11.546 2.485 11.731 1.00 93.06 106 LEU A N 1
ATOM 810 C CA . LEU A 1 106 ? -10.680 2.940 12.814 1.00 93.06 106 LEU A CA 1
ATOM 811 C C . LEU A 1 106 ? -11.225 4.246 13.376 1.00 93.06 106 LEU A C 1
ATOM 813 O O . LEU A 1 106 ? -11.528 5.170 12.615 1.00 93.06 106 LEU A O 1
ATOM 817 N N . ASN A 1 107 ? -11.377 4.305 14.700 1.00 89.75 107 ASN A N 1
ATOM 818 C CA . ASN A 1 107 ? -11.848 5.484 15.432 1.00 89.75 107 ASN A CA 1
ATOM 819 C C . ASN A 1 107 ? -13.112 6.134 14.825 1.00 89.75 107 ASN A C 1
ATOM 821 O O . ASN A 1 107 ? -13.300 7.343 14.915 1.00 89.75 107 ASN A O 1
ATOM 825 N N . ASN A 1 108 ? -13.988 5.329 14.201 1.00 91.38 108 ASN A N 1
ATOM 826 C CA . ASN A 1 108 ? -15.191 5.761 13.471 1.00 91.38 108 ASN A CA 1
ATOM 827 C C . ASN A 1 108 ? -14.950 6.749 12.312 1.00 91.38 108 ASN A C 1
ATOM 829 O O . ASN A 1 108 ? -15.891 7.409 11.874 1.00 91.38 108 ASN A O 1
ATOM 833 N N . ARG A 1 109 ? -13.718 6.847 11.803 1.00 90.69 109 ARG A N 1
ATOM 834 C CA . ARG A 1 109 ? -13.327 7.827 10.779 1.00 90.69 109 ARG A CA 1
ATOM 835 C C . ARG A 1 109 ? -12.735 7.197 9.529 1.00 90.69 109 ARG A C 1
ATOM 837 O O . ARG A 1 109 ? -13.137 7.552 8.427 1.00 90.69 109 ARG A O 1
ATOM 844 N N . VAL A 1 110 ? -11.803 6.260 9.690 1.00 93.12 110 VAL A N 1
ATOM 845 C CA . VAL A 1 110 ? -11.037 5.700 8.566 1.00 93.12 110 VAL A CA 1
ATOM 846 C C . VAL A 1 110 ? -11.523 4.292 8.275 1.00 93.12 110 VAL A C 1
ATOM 848 O O . VAL A 1 110 ? -11.449 3.430 9.146 1.00 93.12 110 VAL A O 1
ATOM 851 N N . ASN A 1 111 ? -12.025 4.040 7.067 1.00 96.19 111 ASN A N 1
ATOM 852 C CA . ASN A 1 111 ? -12.481 2.703 6.700 1.00 96.19 111 ASN A CA 1
ATOM 853 C C . ASN A 1 111 ? -11.328 1.700 6.720 1.00 96.19 111 ASN A C 1
ATOM 855 O O . ASN A 1 111 ? -10.263 1.968 6.172 1.00 96.19 111 ASN A O 1
ATOM 859 N N . VAL A 1 112 ? -11.562 0.548 7.345 1.00 97.31 112 VAL A N 1
ATOM 860 C CA . VAL A 1 112 ? -10.670 -0.607 7.275 1.00 97.31 112 VAL A CA 1
ATOM 861 C C . VAL A 1 112 ? -11.061 -1.405 6.034 1.00 97.31 112 VAL A C 1
ATOM 863 O O . VAL A 1 112 ? -12.154 -1.986 6.021 1.00 97.31 112 VAL A O 1
ATOM 866 N N . PRO A 1 113 ? -10.211 -1.452 4.996 1.00 97.81 113 PRO A N 1
ATOM 867 C CA . PRO A 1 113 ? -10.502 -2.192 3.784 1.00 97.81 113 PRO A CA 1
ATOM 868 C C . PRO A 1 113 ? -10.668 -3.686 4.031 1.00 97.81 113 PRO A C 1
ATOM 870 O O . PRO A 1 113 ? -10.036 -4.272 4.910 1.00 97.81 113 PRO A O 1
ATOM 873 N N . SER A 1 114 ? -11.482 -4.318 3.193 1.00 97.50 114 SER A N 1
ATOM 874 C CA . SER A 1 114 ? -11.576 -5.778 3.138 1.00 97.50 114 SER A CA 1
ATOM 875 C C . SER A 1 114 ? -10.471 -6.394 2.278 1.00 97.50 114 SER A C 1
ATOM 877 O O . SER A 1 114 ? -10.031 -7.504 2.561 1.00 97.50 114 SER A O 1
ATOM 879 N N . HIS A 1 115 ? -10.023 -5.678 1.242 1.00 96.25 115 HIS A N 1
ATOM 880 C CA . HIS A 1 115 ? -9.032 -6.160 0.283 1.00 96.25 115 HIS A CA 1
ATOM 881 C C . HIS A 1 115 ? -8.119 -5.026 -0.177 1.00 96.25 115 HIS A C 1
ATOM 883 O O . HIS A 1 115 ? -8.554 -3.881 -0.315 1.00 96.25 115 HIS A O 1
ATOM 889 N N . PHE A 1 116 ? -6.878 -5.392 -0.478 1.00 96.19 116 PHE A N 1
ATOM 890 C CA . PHE A 1 116 ? -5.928 -4.593 -1.242 1.00 96.19 116 PHE A CA 1
ATOM 891 C C . PHE A 1 116 ? -5.739 -5.266 -2.597 1.00 96.19 116 PHE A C 1
ATOM 893 O O . PHE A 1 116 ? -5.740 -6.496 -2.685 1.00 96.19 116 PHE A O 1
ATOM 900 N N . TRP A 1 117 ? -5.582 -4.468 -3.642 1.00 94.81 117 TRP A N 1
ATOM 901 C CA . TRP A 1 117 ? -5.299 -4.958 -4.982 1.00 94.81 117 TRP A CA 1
ATOM 902 C C . TRP A 1 117 ? -4.315 -4.023 -5.666 1.00 94.81 117 TRP A C 1
ATOM 904 O O . TRP A 1 117 ? -4.266 -2.828 -5.383 1.00 94.81 117 TRP A O 1
ATOM 914 N N . THR A 1 118 ? -3.536 -4.580 -6.579 1.00 92.81 118 THR A N 1
ATOM 915 C CA . THR A 1 118 ? -2.632 -3.827 -7.436 1.00 92.81 118 THR A CA 1
ATOM 916 C C . THR A 1 118 ? -2.661 -4.454 -8.820 1.00 92.81 118 THR A C 1
ATOM 918 O O . THR A 1 118 ? -2.862 -5.662 -8.945 1.00 92.81 118 THR A O 1
ATOM 921 N N . ALA A 1 119 ? -2.534 -3.621 -9.839 1.00 91.88 119 ALA A N 1
ATOM 922 C CA . ALA A 1 119 ? -2.453 -4.017 -11.232 1.00 91.88 119 ALA A CA 1
ATOM 923 C C . ALA A 1 119 ? -1.343 -3.206 -11.891 1.00 91.88 119 ALA A C 1
ATOM 925 O O . ALA A 1 119 ? -1.152 -2.029 -11.564 1.00 91.88 119 ALA A O 1
ATOM 926 N N . TYR A 1 120 ? -0.628 -3.808 -12.833 1.00 90.62 120 TYR A N 1
ATOM 927 C CA . TYR A 1 120 ? 0.415 -3.101 -13.565 1.00 90.62 120 TYR A CA 1
ATOM 928 C C . TYR A 1 120 ? 0.353 -3.385 -15.061 1.00 90.62 120 TYR A C 1
ATOM 930 O O . TYR A 1 120 ? -0.111 -4.427 -15.522 1.00 90.62 120 TYR A O 1
ATOM 938 N N . CYS A 1 121 ? 0.830 -2.419 -15.837 1.00 89.19 121 CYS A N 1
ATOM 939 C CA . CYS A 1 121 ? 0.918 -2.508 -17.281 1.00 89.19 121 CYS A CA 1
ATOM 940 C C . CYS A 1 121 ? 2.248 -1.938 -17.747 1.00 89.19 121 CYS A C 1
ATOM 942 O O . CYS A 1 121 ? 2.629 -0.840 -17.336 1.00 89.19 121 CYS A O 1
ATOM 944 N N . CYS A 1 122 ? 2.937 -2.647 -18.635 1.00 88.50 122 CYS A N 1
ATOM 945 C CA . CYS A 1 122 ? 4.066 -2.065 -19.334 1.00 88.50 122 CYS A CA 1
ATOM 946 C C . CYS A 1 122 ? 4.298 -2.631 -20.730 1.00 88.50 122 CYS A C 1
ATOM 948 O O . CYS A 1 122 ? 3.652 -3.593 -21.136 1.00 88.50 122 CYS A O 1
ATOM 950 N N . LEU A 1 123 ? 5.225 -2.020 -21.469 1.00 84.00 123 LEU A N 1
ATOM 951 C CA . LEU A 1 123 ? 5.723 -2.567 -22.728 1.00 84.00 123 LEU A CA 1
ATOM 952 C C . LEU A 1 123 ? 7.036 -3.324 -22.510 1.00 84.00 123 LEU A C 1
ATOM 954 O O . LEU A 1 123 ? 7.964 -2.790 -21.896 1.00 84.00 123 LEU A O 1
ATOM 958 N N . ASP A 1 124 ? 7.115 -4.533 -23.064 1.00 79.44 124 ASP A N 1
ATOM 959 C CA . ASP A 1 124 ? 8.368 -5.278 -23.173 1.00 79.44 124 ASP A CA 1
ATOM 960 C C . ASP A 1 124 ? 9.288 -4.698 -24.271 1.00 79.44 124 ASP A C 1
ATOM 962 O O . ASP A 1 124 ? 8.927 -3.781 -25.014 1.00 79.44 124 ASP A O 1
ATOM 966 N N . ASN A 1 125 ? 10.491 -5.261 -24.420 1.00 76.44 125 ASN A N 1
ATOM 967 C CA . ASN A 1 125 ? 11.463 -4.833 -25.442 1.00 76.44 125 ASN A CA 1
ATOM 968 C C . ASN A 1 125 ? 10.984 -5.020 -26.894 1.00 76.44 125 ASN A C 1
ATOM 970 O O . ASN A 1 125 ? 11.609 -4.497 -27.814 1.00 76.44 125 ASN A O 1
ATOM 974 N N . SER A 1 126 ? 9.911 -5.780 -27.100 1.00 80.38 126 SER A N 1
ATOM 975 C CA . SER A 1 126 ? 9.299 -6.058 -28.400 1.00 80.38 126 SER A CA 1
ATOM 976 C C . SER A 1 126 ? 8.022 -5.235 -28.625 1.00 80.38 126 SER A C 1
ATOM 978 O O . SER A 1 126 ? 7.318 -5.474 -29.603 1.00 80.38 126 SER A O 1
ATOM 980 N N . ASN A 1 127 ? 7.733 -4.252 -27.758 1.00 76.75 127 ASN A N 1
ATOM 981 C CA . ASN A 1 127 ? 6.507 -3.445 -27.740 1.00 76.75 127 ASN A CA 1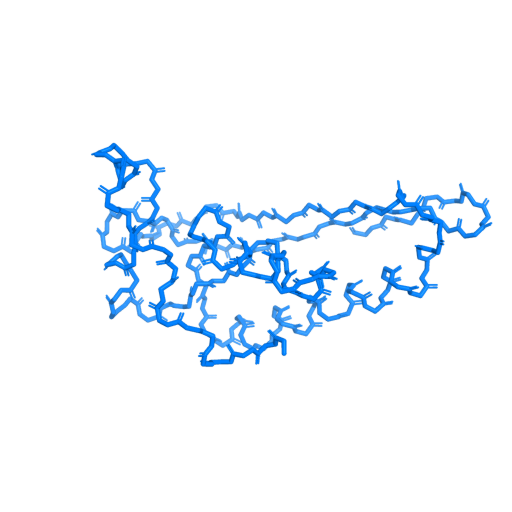
ATOM 982 C C . ASN A 1 127 ? 5.211 -4.246 -27.509 1.00 76.75 127 ASN A C 1
ATOM 984 O O . ASN A 1 127 ? 4.131 -3.779 -27.879 1.00 76.75 127 ASN A O 1
ATOM 988 N N . ASN A 1 128 ? 5.282 -5.419 -26.879 1.00 80.25 128 ASN A N 1
ATOM 989 C CA . ASN A 1 128 ? 4.087 -6.132 -26.432 1.00 80.25 128 ASN A CA 1
ATOM 990 C C . ASN A 1 128 ? 3.653 -5.633 -25.055 1.00 80.25 128 ASN A C 1
ATOM 992 O O . ASN A 1 128 ? 4.489 -5.330 -24.202 1.00 80.25 128 ASN A O 1
ATOM 996 N N . PHE A 1 129 ? 2.342 -5.598 -24.819 1.00 79.12 129 PHE A N 1
ATOM 997 C CA . PHE A 1 129 ? 1.799 -5.290 -23.501 1.00 79.12 129 PHE A CA 1
ATOM 998 C C . PHE A 1 129 ? 1.985 -6.468 -22.545 1.00 79.12 129 PHE A C 1
ATOM 1000 O O . PHE A 1 129 ? 1.529 -7.579 -22.813 1.00 79.12 129 PHE A O 1
ATOM 1007 N N . LEU A 1 130 ? 2.595 -6.188 -21.401 1.00 77.62 130 LEU A N 1
ATOM 1008 C CA . LEU A 1 130 ? 2.589 -7.039 -20.223 1.00 77.62 130 LEU A CA 1
ATOM 1009 C C . LEU A 1 130 ? 1.572 -6.459 -19.247 1.00 77.62 130 LEU A C 1
ATOM 1011 O O . LEU A 1 130 ? 1.713 -5.316 -18.816 1.00 77.62 130 LEU A O 1
ATOM 1015 N N . PHE A 1 131 ? 0.541 -7.237 -18.934 1.00 80.00 131 PHE A N 1
ATOM 1016 C CA . PHE A 1 131 ? -0.525 -6.866 -18.009 1.00 80.00 131 PHE A CA 1
ATOM 1017 C C . PHE A 1 131 ? -0.673 -7.958 -16.955 1.00 80.00 131 PHE A C 1
ATOM 1019 O O . PHE A 1 131 ? -0.682 -9.143 -17.301 1.00 80.00 131 PHE A O 1
ATOM 1026 N N . SER A 1 132 ? -0.800 -7.558 -15.692 1.00 73.81 132 SER A N 1
ATOM 1027 C CA . SER A 1 132 ? -1.110 -8.453 -14.579 1.00 73.81 132 SER A CA 1
ATOM 1028 C C . SER A 1 132 ? -1.905 -7.746 -13.496 1.00 73.81 132 SER A C 1
ATOM 1030 O O . SER A 1 132 ? -1.840 -6.497 -13.408 1.00 73.81 132 SER A O 1
#

InterPro domains:
  IPR001604 DNA/RNA non-specific endonuclease/pyrophosphatase/phosphodiesterase domain [PF01223] (8-127)
  IPR001604 DNA/RNA non-specific endonuclease/pyrophosphatase/phosphodiesterase domain [SM00892] (2-129)
  IPR020821 ENPP1-3/EXOG-like, endonuclease/phosphodiesterase domain [SM00477] (1-132)
  IPR039015 Endonuclease domain-containing 1 protein [PTHR21472] (1-131)
  IPR044925 His-Me finger superfamily [SSF54060] (11-128)
  IPR044929 DNA/RNA non-specific endonuclease superfamily [G3DSA:3.40.570.10] (2-132)

Nearest PDB structures (foldseek):
  4e3y-assembly1_A  TM=7.533E-01  e=7.341E-04  Serratia marcescens
  1ql0-assembly1_B  TM=7.387E-01  e=7.341E-04  Serratia marcescens
  8c3o-assembly2_B  TM=8.304E-01  e=2.658E-03  Homo sapiens
  6f30-assembly1_A  TM=7.922E-01  e=3.666E-03  Rattus norvegicus
  7cba-assembly1_A  TM=7.685E-01  e=5.058E-03  Naja atra

Solvent-accessible surface area (backbone atoms only — not comparable to full-atom values): 7870 Å² total; per-residue (Å²): 132,90,52,94,76,61,66,100,57,59,71,81,77,82,86,50,98,61,49,65,86,80,43,67,53,75,75,47,46,62,92,55,82,41,37,78,31,57,47,56,54,59,80,73,40,89,43,71,70,50,34,57,57,32,56,33,55,94,30,37,44,52,26,55,49,71,46,42,77,39,64,47,48,54,49,49,49,53,51,42,53,48,44,65,72,47,34,70,44,84,96,40,70,48,76,50,52,52,70,41,84,41,95,50,50,36,84,83,72,40,63,29,45,72,44,79,50,69,39,41,40,24,29,32,92,83,71,46,83,46,75,91

Radius of gyration: 16.22 Å; Cα contacts (8 Å, |Δi|>4): 184; chains: 1; bounding box: 32×35×48 Å

pLDDT: mean 81.12, std 17.08, range [32.94, 97.94]

Mean predicted aligned error: 7.73 Å